Protein AF-A0A945DVG8-F1 (afdb_monomer_lite)

pLDDT: mean 89.44, std 6.59, range [65.38, 97.5]

Radius of gyration: 27.47 Å; chains: 1; bounding box: 48×56×76 Å

Foldseek 3Di:
DVVVVVVVVVVVVVVVVVVVVVVVVVVVVVVVVQVVVVVVVDDPPLVVVADDDDPLLLALCNQPLNVQCQCADPVRHRPDPVSNVCSVCVQDDPWDAPPPVCVVVVDDDDLVRGLVTQCPDPDHFDDDPDSVVSVVRVCVVCVVVVVSSVVSVPRNHHHHNWPSVCPVPIDDD

Structure (mmCIF, N/CA/C/O backbone):
data_AF-A0A945DVG8-F1
#
_entry.id   AF-A0A945DVG8-F1
#
loop_
_atom_site.group_PDB
_atom_site.id
_atom_site.type_symbol
_atom_site.label_atom_id
_atom_site.label_alt_id
_atom_site.label_comp_id
_atom_site.label_asym_id
_atom_site.label_entity_id
_atom_site.label_seq_id
_atom_site.pdbx_PDB_ins_code
_atom_site.Cartn_x
_atom_site.Cartn_y
_atom_site.Cartn_z
_atom_site.occupancy
_atom_site.B_iso_or_equiv
_atom_site.auth_seq_id
_atom_site.auth_comp_id
_atom_site.auth_asym_id
_atom_site.auth_atom_id
_atom_site.pdbx_PDB_model_num
ATOM 1 N N . MET A 1 1 ? 27.638 38.162 -40.008 1.00 66.75 1 MET A N 1
ATOM 2 C CA . MET A 1 1 ? 26.590 37.188 -40.393 1.00 66.75 1 MET A CA 1
ATOM 3 C C . MET A 1 1 ? 27.181 35.872 -40.911 1.00 66.75 1 MET A C 1
ATOM 5 O O . MET A 1 1 ? 27.249 34.951 -40.115 1.00 66.75 1 MET A O 1
ATOM 9 N N . LYS A 1 2 ? 27.700 35.750 -42.150 1.00 75.81 2 LYS A N 1
ATOM 10 C CA . LYS A 1 2 ? 28.160 34.453 -42.729 1.00 75.81 2 LYS A CA 1
ATOM 11 C C . LYS A 1 2 ? 29.156 33.644 -41.870 1.00 75.81 2 LYS A C 1
ATOM 13 O O . LYS A 1 2 ? 28.968 32.449 -41.699 1.00 75.81 2 LYS A O 1
ATOM 18 N N . ARG A 1 3 ? 30.179 34.284 -41.288 1.00 82.81 3 ARG A N 1
ATOM 19 C CA . ARG A 1 3 ? 31.170 33.607 -40.418 1.00 82.81 3 ARG A CA 1
ATOM 20 C C . ARG A 1 3 ? 30.578 33.101 -39.095 1.00 82.81 3 ARG A C 1
ATOM 22 O O . ARG A 1 3 ? 30.970 32.038 -38.637 1.00 82.81 3 ARG A O 1
ATOM 29 N N . LEU A 1 4 ? 29.612 33.831 -38.525 1.00 85.06 4 LEU A N 1
ATOM 30 C CA . LEU A 1 4 ? 28.881 33.390 -37.331 1.00 85.06 4 LEU A CA 1
ATOM 31 C C . LEU A 1 4 ? 27.993 32.180 -37.638 1.00 85.06 4 LEU A C 1
ATOM 33 O O . LEU A 1 4 ? 27.967 31.248 -36.848 1.00 85.06 4 LEU A O 1
ATOM 37 N N . PHE A 1 5 ? 27.323 32.164 -38.796 1.00 86.62 5 PHE A N 1
ATOM 38 C CA . PHE A 1 5 ? 26.532 31.007 -39.223 1.00 86.62 5 PHE A CA 1
ATOM 39 C C . PHE A 1 5 ? 27.403 29.764 -39.399 1.00 86.62 5 PHE A C 1
ATOM 41 O O . PHE A 1 5 ? 27.066 28.716 -38.866 1.00 86.62 5 PHE A O 1
ATOM 48 N N . ILE A 1 6 ? 28.548 29.883 -40.075 1.00 89.12 6 ILE A N 1
ATOM 49 C CA . ILE A 1 6 ? 29.479 28.757 -40.247 1.00 89.12 6 ILE A CA 1
ATOM 50 C C . ILE A 1 6 ? 29.960 28.242 -38.885 1.00 89.12 6 ILE A C 1
ATOM 52 O O . ILE A 1 6 ? 29.887 27.046 -38.639 1.00 89.12 6 ILE A O 1
ATOM 56 N N . ALA A 1 7 ? 30.387 29.126 -37.976 1.00 90.94 7 ALA A N 1
ATOM 57 C CA . ALA A 1 7 ? 30.810 28.719 -36.635 1.00 90.94 7 ALA A CA 1
ATOM 58 C C . ALA A 1 7 ? 29.680 28.028 -35.852 1.00 90.94 7 ALA A C 1
ATOM 60 O O . ALA A 1 7 ? 29.908 26.987 -35.244 1.00 90.94 7 ALA A O 1
ATOM 61 N N . PHE A 1 8 ? 28.458 28.562 -35.915 1.00 94.25 8 PHE A N 1
ATOM 62 C CA . PHE A 1 8 ? 27.287 27.974 -35.268 1.00 94.25 8 PHE A CA 1
ATOM 63 C C . PHE A 1 8 ? 26.969 26.574 -35.810 1.00 94.25 8 PHE A C 1
ATOM 65 O O . PHE A 1 8 ? 26.843 25.634 -35.029 1.00 94.25 8 PHE A O 1
ATOM 72 N N . PHE A 1 9 ? 26.905 26.404 -37.135 1.00 94.88 9 PHE A N 1
ATOM 73 C CA . PHE A 1 9 ? 26.649 25.100 -37.753 1.00 94.88 9 PHE A CA 1
ATOM 74 C C . PHE A 1 9 ? 27.777 24.098 -37.485 1.00 94.88 9 PHE A C 1
ATOM 76 O O . PHE A 1 9 ? 27.492 22.923 -37.269 1.00 94.88 9 PHE A O 1
ATOM 83 N N . SER A 1 10 ? 29.034 24.545 -37.423 1.00 94.06 10 SER A N 1
ATOM 84 C CA . SER A 1 10 ? 30.161 23.688 -37.039 1.00 94.06 10 SER A CA 1
ATOM 85 C C . SER A 1 10 ? 30.051 23.211 -35.592 1.00 94.06 10 SER A C 1
ATOM 87 O O . SER A 1 10 ? 30.207 22.022 -35.331 1.00 94.06 10 SER A O 1
ATOM 89 N N . VAL A 1 11 ? 29.746 24.107 -34.647 1.00 96.00 11 VAL A N 1
ATOM 90 C CA . VAL A 1 11 ? 29.557 23.746 -33.231 1.00 96.00 11 VAL A CA 1
ATOM 91 C C . VAL A 1 11 ? 28.370 22.798 -33.074 1.00 96.00 11 VAL A C 1
ATOM 93 O O . VAL A 1 11 ? 28.488 21.774 -32.407 1.00 96.00 11 VAL A O 1
ATOM 96 N N . PHE A 1 12 ? 27.250 23.088 -33.736 1.00 96.44 12 PHE A N 1
ATOM 97 C CA . PHE A 1 12 ? 26.078 22.217 -33.732 1.00 96.44 12 PHE A CA 1
ATOM 98 C C . PHE A 1 12 ? 26.396 20.833 -34.322 1.00 96.44 12 PHE A C 1
ATOM 100 O O . PHE A 1 12 ? 26.041 19.808 -33.742 1.00 96.44 12 PHE A O 1
ATOM 107 N N . GLY A 1 13 ? 27.145 20.787 -35.426 1.00 96.50 13 GLY A N 1
ATOM 108 C CA . GLY A 1 13 ? 27.659 19.549 -36.010 1.00 96.50 13 GLY A CA 1
ATOM 109 C C . GLY A 1 13 ? 28.509 18.744 -35.023 1.00 96.50 13 GLY A C 1
ATOM 110 O O . GLY A 1 13 ? 28.278 17.554 -34.841 1.00 96.50 13 GLY A O 1
ATOM 111 N N . LEU A 1 14 ? 29.434 19.389 -34.309 1.00 96.31 14 LEU A N 1
ATOM 112 C CA . LEU A 1 14 ? 30.262 18.716 -33.303 1.00 96.31 14 LEU A CA 1
ATOM 113 C C . LEU A 1 14 ? 29.433 18.167 -32.134 1.00 96.31 14 LEU A C 1
ATOM 115 O O . LEU A 1 14 ? 29.666 17.038 -31.708 1.00 96.31 14 LEU A O 1
ATOM 119 N N . ILE A 1 15 ? 28.443 18.923 -31.649 1.00 96.75 15 ILE A N 1
ATOM 120 C CA . ILE A 1 15 ? 27.538 18.475 -30.579 1.00 96.75 15 ILE A CA 1
ATOM 121 C C . ILE A 1 15 ? 26.734 17.250 -31.026 1.00 96.75 15 ILE A C 1
ATOM 123 O O . ILE A 1 15 ? 26.653 16.271 -30.287 1.00 96.75 15 ILE A O 1
ATOM 127 N N . THR A 1 16 ? 26.166 17.272 -32.235 1.00 96.06 16 THR A N 1
ATOM 128 C CA . THR A 1 16 ? 25.387 16.133 -32.749 1.00 96.06 16 THR A CA 1
ATOM 129 C C . THR A 1 16 ? 26.248 14.881 -32.919 1.00 96.06 16 THR A C 1
ATOM 131 O O . THR A 1 16 ? 25.821 13.803 -32.512 1.00 96.06 16 THR A O 1
ATOM 134 N N . ILE A 1 17 ? 27.479 15.010 -33.428 1.00 96.56 17 ILE A N 1
ATOM 135 C CA . ILE A 1 17 ? 28.425 13.887 -33.544 1.00 96.56 17 ILE A CA 1
ATOM 136 C C . ILE A 1 17 ? 28.785 13.332 -32.161 1.00 96.56 17 ILE A C 1
ATOM 138 O O . ILE A 1 17 ? 28.745 12.118 -31.964 1.00 96.56 17 ILE A O 1
ATOM 142 N N . ALA A 1 18 ? 29.096 14.201 -31.194 1.00 95.56 18 ALA A N 1
ATOM 143 C CA . ALA A 1 18 ? 29.413 13.785 -29.831 1.00 95.56 18 ALA A CA 1
ATOM 144 C C . ALA A 1 18 ? 28.235 13.049 -29.170 1.00 95.56 18 ALA A C 1
ATOM 146 O O . ALA A 1 18 ? 28.430 11.997 -28.567 1.00 95.56 18 ALA A O 1
ATOM 147 N N . TRP A 1 19 ? 27.008 13.550 -29.341 1.00 95.88 19 TRP A N 1
ATOM 148 C CA . TRP A 1 19 ? 25.801 12.912 -28.812 1.00 95.88 19 TRP A CA 1
ATOM 149 C C . TRP A 1 19 ? 25.557 11.528 -29.426 1.00 95.88 19 TRP A C 1
ATOM 151 O O . TRP A 1 19 ? 25.297 10.572 -28.700 1.00 95.88 19 TRP A O 1
ATOM 161 N N . GLN A 1 20 ? 25.708 11.391 -30.748 1.00 95.94 20 GLN A N 1
ATOM 162 C CA . GLN A 1 20 ? 25.583 10.098 -31.431 1.00 95.94 20 GLN A CA 1
ATOM 163 C C . GLN A 1 20 ? 26.648 9.100 -30.961 1.00 95.94 20 GLN A C 1
ATOM 165 O O . GLN A 1 20 ? 26.334 7.934 -30.717 1.00 95.94 20 GLN A O 1
ATOM 170 N N . PHE A 1 21 ? 27.894 9.553 -30.792 1.00 96.62 21 PHE A N 1
ATOM 171 C CA . PHE A 1 21 ? 28.982 8.712 -30.298 1.00 96.62 21 PHE A CA 1
ATOM 172 C C . PHE A 1 21 ? 28.738 8.238 -28.862 1.00 96.62 21 PHE A C 1
ATOM 174 O O . PHE A 1 21 ? 28.895 7.050 -28.584 1.00 96.62 21 PHE A O 1
ATOM 181 N N . GLU A 1 22 ? 28.319 9.126 -27.958 1.00 95.62 22 GLU A N 1
ATOM 182 C CA . GLU A 1 22 ? 27.999 8.750 -26.577 1.00 95.62 22 GLU A CA 1
ATOM 183 C C . GLU A 1 22 ? 26.791 7.812 -26.506 1.00 95.62 22 GLU A C 1
ATOM 185 O O . GLU A 1 22 ? 26.837 6.820 -25.781 1.00 95.62 22 GLU A O 1
ATOM 190 N N . ASN A 1 23 ? 25.750 8.051 -27.311 1.00 95.62 23 ASN A N 1
ATOM 191 C CA . ASN A 1 23 ? 24.591 7.163 -27.389 1.00 95.62 23 ASN A CA 1
ATOM 192 C C . 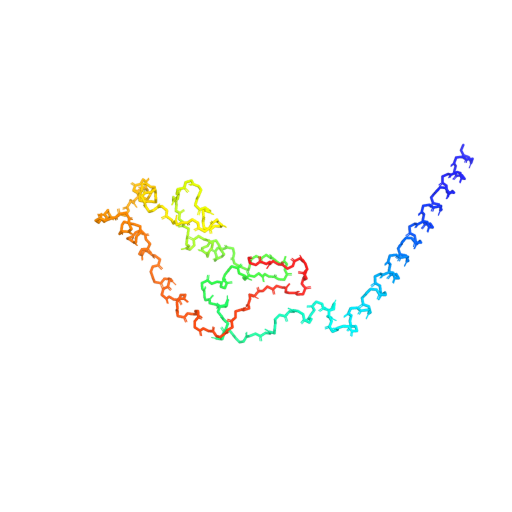ASN A 1 23 ? 24.984 5.762 -27.889 1.00 95.62 23 ASN A C 1
ATOM 194 O O . ASN A 1 23 ? 24.586 4.754 -27.305 1.00 95.62 23 ASN A O 1
ATOM 198 N N . TRP A 1 24 ? 25.827 5.684 -28.925 1.00 96.06 24 TRP A N 1
ATOM 199 C CA . TRP A 1 24 ? 26.364 4.415 -29.416 1.00 96.06 24 TRP A CA 1
ATOM 200 C C . TRP A 1 24 ? 27.231 3.718 -28.363 1.00 96.06 24 TRP A C 1
ATOM 202 O O . TRP A 1 24 ? 27.015 2.545 -28.074 1.00 96.06 24 TRP A O 1
ATOM 212 N N . ARG A 1 25 ? 28.173 4.437 -27.741 1.00 96.50 25 ARG A N 1
ATOM 213 C CA . ARG A 1 25 ? 29.071 3.890 -26.715 1.00 96.50 25 ARG A CA 1
ATOM 214 C C . ARG A 1 25 ? 28.298 3.383 -25.499 1.00 96.50 25 ARG A C 1
ATOM 216 O O . ARG A 1 25 ? 28.630 2.325 -24.968 1.00 96.50 25 ARG A O 1
ATOM 223 N N . GLY A 1 26 ? 27.286 4.132 -25.067 1.00 96.38 26 GLY A N 1
ATOM 224 C CA . GLY A 1 26 ? 26.382 3.757 -23.985 1.00 96.38 26 GLY A CA 1
ATOM 225 C C . GLY A 1 26 ? 25.597 2.496 -24.324 1.00 96.38 26 GLY A C 1
ATOM 226 O O . GLY A 1 26 ? 25.628 1.543 -23.548 1.00 96.38 26 GLY A O 1
ATOM 227 N N . ARG A 1 27 ? 24.981 2.447 -25.513 1.00 95.94 27 ARG A N 1
ATOM 228 C CA . ARG A 1 27 ? 24.238 1.272 -25.983 1.00 95.94 27 ARG A CA 1
ATOM 229 C C . ARG A 1 27 ? 25.119 0.028 -26.060 1.00 95.94 27 ARG A C 1
ATOM 231 O O . ARG A 1 27 ? 24.734 -0.996 -25.515 1.00 95.94 27 ARG A O 1
ATOM 238 N N . THR A 1 28 ? 26.312 0.123 -26.645 1.00 96.25 28 THR A N 1
ATOM 239 C CA . THR A 1 28 ? 27.237 -1.017 -26.738 1.00 96.25 28 THR A CA 1
ATOM 240 C C . THR A 1 28 ? 27.619 -1.538 -25.353 1.00 96.25 28 THR A C 1
ATOM 242 O O . THR A 1 28 ? 27.561 -2.739 -25.111 1.00 96.25 28 THR A O 1
ATOM 245 N N . LYS A 1 29 ? 27.961 -0.648 -24.408 1.00 97.50 29 LYS A N 1
ATOM 246 C CA . LYS A 1 29 ? 28.274 -1.054 -23.027 1.00 97.50 29 LYS A CA 1
ATOM 247 C C . LYS A 1 29 ? 27.084 -1.712 -22.332 1.00 97.50 29 LYS A C 1
ATOM 249 O O . LYS A 1 29 ? 27.273 -2.709 -21.643 1.00 97.50 29 LYS A O 1
ATOM 254 N N . TRP A 1 30 ? 25.886 -1.156 -22.509 1.00 95.81 30 TRP A N 1
ATOM 255 C CA . TRP A 1 30 ? 24.652 -1.727 -21.978 1.00 95.81 30 TRP A CA 1
ATOM 256 C C . TRP A 1 30 ? 24.383 -3.122 -22.547 1.00 95.81 30 TRP A C 1
ATOM 258 O O . TRP A 1 30 ? 24.130 -4.039 -21.779 1.00 95.81 30 TRP A O 1
ATOM 268 N N . GLU A 1 31 ? 24.486 -3.305 -23.863 1.00 96.31 31 GLU A N 1
ATOM 269 C CA . GLU A 1 31 ? 24.242 -4.590 -24.529 1.00 96.31 31 GLU A CA 1
ATOM 270 C C . GLU A 1 31 ? 25.260 -5.658 -24.116 1.00 96.31 31 GLU A C 1
ATOM 272 O O . GLU A 1 31 ? 24.865 -6.782 -23.815 1.00 96.31 31 GLU A O 1
ATOM 277 N N . THR A 1 32 ? 26.552 -5.313 -24.028 1.00 96.88 32 THR A N 1
ATOM 278 C CA . THR A 1 32 ? 27.585 -6.228 -23.516 1.00 96.88 32 THR A CA 1
ATOM 279 C C . THR A 1 32 ? 27.295 -6.642 -22.077 1.00 96.88 32 THR A C 1
ATOM 281 O O . THR A 1 32 ? 27.260 -7.832 -21.781 1.00 96.88 32 THR A O 1
ATOM 284 N N . TRP A 1 33 ? 27.026 -5.676 -21.194 1.00 96.81 33 TRP A N 1
ATOM 285 C CA . TRP A 1 33 ? 26.688 -5.956 -19.800 1.00 96.81 33 TRP A CA 1
ATOM 286 C C . TRP A 1 33 ? 25.425 -6.817 -19.688 1.00 96.81 33 TRP A C 1
ATOM 288 O O . TRP A 1 33 ? 25.419 -7.818 -18.978 1.00 96.81 33 TRP A O 1
ATOM 298 N N . LYS A 1 34 ? 24.371 -6.472 -20.432 1.00 95.31 34 LYS A N 1
ATOM 299 C CA . LYS A 1 34 ? 23.108 -7.211 -20.443 1.00 95.31 34 LYS A CA 1
ATOM 300 C C . LYS A 1 34 ? 23.339 -8.666 -20.850 1.00 95.31 34 LYS A C 1
ATOM 302 O O . LYS A 1 34 ? 22.913 -9.558 -20.126 1.00 95.31 34 LYS A O 1
ATOM 307 N N . ALA A 1 35 ? 24.081 -8.908 -21.932 1.00 95.50 35 ALA A N 1
ATOM 308 C CA . ALA A 1 35 ? 24.405 -10.257 -22.392 1.00 95.50 35 ALA A CA 1
ATOM 309 C C . ALA A 1 35 ? 25.219 -11.058 -21.357 1.00 95.50 35 ALA A C 1
ATOM 311 O O . ALA A 1 35 ? 24.945 -12.236 -21.133 1.00 95.50 35 ALA A O 1
ATOM 312 N N . GLU A 1 36 ? 26.192 -10.427 -20.690 1.00 97.50 36 GLU A N 1
ATOM 313 C CA . GLU A 1 36 ? 26.976 -11.064 -19.622 1.00 97.50 36 GLU A CA 1
ATOM 314 C C . GLU A 1 36 ? 26.113 -11.507 -18.433 1.00 97.50 36 GLU A C 1
ATOM 316 O O . GLU A 1 36 ? 26.396 -12.535 -17.817 1.00 97.50 36 GLU A O 1
ATOM 321 N N . TRP A 1 37 ? 25.083 -10.738 -18.080 1.00 95.94 37 TRP A N 1
ATOM 322 C CA . TRP A 1 37 ? 24.183 -11.068 -16.975 1.00 95.94 37 TRP A CA 1
ATOM 323 C C . TRP A 1 37 ? 23.064 -12.028 -17.380 1.00 95.94 37 TRP A C 1
ATOM 325 O O . TRP A 1 37 ? 22.736 -12.923 -16.603 1.00 95.94 37 TRP A O 1
ATOM 335 N N . GLU A 1 38 ? 22.553 -11.939 -18.608 1.00 95.19 38 GLU A N 1
ATOM 336 C CA . GLU A 1 38 ? 21.626 -12.939 -19.155 1.00 95.19 38 GLU A CA 1
ATOM 337 C C . GLU A 1 38 ? 22.286 -14.322 -19.229 1.00 95.19 38 GLU A C 1
ATOM 339 O O . GLU A 1 38 ? 21.667 -15.326 -18.878 1.00 95.19 38 GLU A O 1
ATOM 344 N N . ALA A 1 39 ? 23.583 -14.386 -19.555 1.00 95.81 39 ALA A N 1
ATOM 345 C CA . ALA A 1 39 ? 24.363 -15.624 -19.492 1.00 95.81 39 ALA A CA 1
ATOM 346 C C . ALA A 1 39 ? 24.498 -16.199 -18.066 1.00 95.81 39 ALA A C 1
ATOM 348 O O . ALA A 1 39 ? 24.731 -17.397 -17.907 1.00 95.81 39 ALA A O 1
ATOM 349 N N . LYS A 1 40 ? 24.337 -15.368 -17.026 1.00 96.56 40 LYS A N 1
ATOM 350 C CA . LYS A 1 40 ? 24.304 -15.791 -15.613 1.00 96.56 40 LYS A CA 1
ATOM 351 C C . LYS A 1 40 ? 22.899 -16.176 -15.136 1.00 96.56 40 LYS A C 1
ATOM 353 O O . LYS A 1 40 ? 22.759 -16.607 -13.996 1.00 96.56 40 LYS A O 1
ATOM 358 N N . GLY A 1 41 ? 21.884 -16.055 -15.992 1.00 92.06 41 GLY A N 1
ATOM 359 C CA . GLY A 1 41 ? 20.497 -16.406 -15.690 1.00 92.06 41 GLY A CA 1
ATOM 360 C C . GLY A 1 41 ? 19.612 -15.233 -15.271 1.00 92.06 41 GLY A C 1
ATOM 361 O O . GLY A 1 41 ? 18.433 -15.459 -15.000 1.00 92.06 41 GLY A O 1
ATOM 362 N N . GLU A 1 42 ? 20.132 -14.001 -15.246 1.00 91.94 42 GLU A N 1
ATOM 363 C CA . GLU A 1 42 ? 19.287 -12.820 -15.047 1.00 91.94 42 GLU A CA 1
ATOM 364 C C . GLU A 1 42 ? 18.371 -12.602 -16.251 1.00 91.94 42 GLU A C 1
ATOM 366 O O . GLU A 1 42 ? 18.732 -12.883 -17.395 1.00 91.94 42 GLU A O 1
ATOM 371 N N . LYS A 1 43 ? 17.182 -12.056 -16.006 1.00 88.06 43 LYS A N 1
ATOM 372 C CA . LYS A 1 43 ? 16.248 -11.668 -17.064 1.00 88.06 43 LYS A CA 1
ATOM 373 C C . LYS A 1 43 ? 15.969 -10.178 -16.961 1.00 88.06 43 LYS A C 1
ATOM 375 O O . LYS A 1 43 ? 15.484 -9.700 -15.944 1.00 88.06 43 LYS A O 1
ATOM 380 N N . PHE A 1 44 ? 16.236 -9.451 -18.042 1.00 86.38 44 PHE A N 1
ATOM 381 C CA . PHE A 1 44 ? 15.947 -8.012 -18.143 1.00 86.38 44 PHE A CA 1
ATOM 382 C C . PHE A 1 44 ? 14.665 -7.719 -18.925 1.00 86.38 44 PHE A C 1
ATOM 384 O O . PHE A 1 44 ? 14.455 -6.598 -19.386 1.00 86.38 44 PHE A O 1
ATOM 391 N N . ASP A 1 45 ? 13.831 -8.738 -19.111 1.00 85.19 45 ASP A N 1
ATOM 392 C CA . ASP A 1 45 ? 12.463 -8.573 -19.571 1.00 85.19 45 ASP A CA 1
ATOM 393 C C . ASP A 1 45 ? 11.573 -8.348 -18.352 1.00 85.19 45 ASP A C 1
ATOM 395 O O . ASP A 1 45 ? 11.437 -9.233 -17.506 1.00 85.19 45 ASP A O 1
ATOM 399 N N . LEU A 1 46 ? 10.971 -7.166 -18.246 1.00 79.62 46 LEU A N 1
ATOM 400 C CA . LEU A 1 46 ? 10.129 -6.849 -17.102 1.00 79.62 46 LEU A CA 1
ATOM 401 C C . LEU A 1 46 ? 8.919 -7.786 -17.011 1.00 79.62 46 LEU A C 1
ATOM 403 O O . LEU A 1 46 ? 8.515 -8.145 -15.910 1.00 79.62 46 LEU A O 1
ATOM 407 N N . ALA A 1 47 ? 8.392 -8.261 -18.144 1.00 81.06 47 ALA A N 1
ATOM 408 C CA . ALA A 1 47 ? 7.293 -9.222 -18.143 1.00 81.06 47 ALA A CA 1
ATOM 409 C C . ALA A 1 47 ? 7.665 -10.523 -17.409 1.00 81.06 47 ALA A C 1
ATOM 411 O O . ALA A 1 47 ? 6.797 -11.184 -16.848 1.00 81.06 47 ALA A O 1
ATOM 412 N N . SER A 1 48 ? 8.958 -10.861 -17.338 1.00 82.56 48 SER A N 1
ATOM 413 C CA . SER A 1 48 ? 9.440 -12.038 -16.612 1.00 82.56 48 SER A CA 1
ATOM 414 C C . SER A 1 48 ? 9.455 -11.887 -15.087 1.00 82.56 48 SER A C 1
ATOM 416 O O . SER A 1 48 ? 9.549 -12.901 -14.396 1.00 82.56 48 SER A O 1
ATOM 418 N N . VAL A 1 49 ? 9.360 -10.658 -14.562 1.00 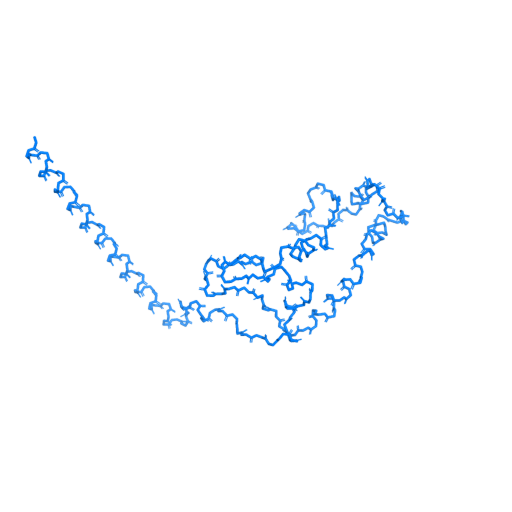83.19 49 VAL A N 1
ATOM 419 C CA . VAL A 1 49 ? 9.269 -10.381 -13.115 1.00 83.19 49 VAL A CA 1
ATOM 420 C C . VAL A 1 49 ? 7.845 -10.054 -12.661 1.00 83.19 49 VAL A C 1
ATOM 422 O O . VAL A 1 49 ? 7.599 -9.946 -11.460 1.00 83.19 49 VAL A O 1
ATOM 425 N N . VAL A 1 50 ? 6.902 -9.905 -13.598 1.00 86.06 50 VAL A N 1
ATOM 426 C CA . VAL A 1 50 ? 5.487 -9.695 -13.278 1.00 86.06 50 VAL A CA 1
ATOM 427 C C . VAL A 1 50 ? 4.906 -10.991 -12.700 1.00 86.06 50 VAL A C 1
ATOM 429 O O . VAL A 1 50 ? 5.021 -12.043 -13.334 1.00 86.06 50 VAL A O 1
ATOM 432 N N . PRO A 1 51 ? 4.268 -10.950 -11.515 1.00 86.25 51 PRO A N 1
ATOM 433 C CA . PRO A 1 51 ? 3.601 -12.121 -10.962 1.00 86.25 51 PRO A CA 1
ATOM 434 C C . PRO A 1 51 ? 2.502 -12.629 -11.910 1.00 86.25 51 PRO A C 1
ATOM 436 O O . PRO A 1 51 ? 1.747 -11.804 -12.445 1.00 86.25 51 PRO A O 1
ATOM 439 N N . PRO A 1 52 ? 2.369 -13.958 -12.095 1.00 88.19 52 PRO A N 1
ATOM 440 C CA . PRO A 1 52 ? 1.314 -14.527 -12.929 1.00 88.19 52 PRO A CA 1
ATOM 441 C C . PRO A 1 52 ? -0.064 -14.127 -12.400 1.00 88.19 52 PRO A C 1
ATOM 443 O O . PRO A 1 52 ? -0.224 -13.873 -11.207 1.00 88.19 52 PRO A O 1
ATOM 446 N N . GLU A 1 53 ? -1.057 -14.075 -13.284 1.00 88.44 53 GLU A N 1
ATOM 447 C CA . GLU A 1 53 ? -2.440 -13.831 -12.874 1.00 88.44 53 GLU A CA 1
ATOM 448 C C . GLU A 1 53 ? -2.916 -14.909 -11.896 1.00 88.44 53 GLU A C 1
ATOM 450 O O . GLU A 1 53 ? -2.572 -16.087 -12.015 1.00 88.44 53 GLU A O 1
ATOM 455 N N . VAL A 1 54 ? -3.691 -14.478 -10.905 1.00 90.12 54 VAL A N 1
ATOM 456 C CA . VAL A 1 54 ? -4.192 -15.317 -9.818 1.00 90.12 54 VAL A CA 1
ATOM 457 C C . VAL A 1 54 ? -5.717 -15.245 -9.846 1.00 90.12 54 VAL A C 1
ATOM 459 O O . VAL A 1 54 ? -6.241 -14.133 -9.941 1.00 90.12 54 VAL A O 1
ATOM 462 N N . PRO A 1 55 ? -6.431 -16.377 -9.730 1.00 90.81 55 PRO A N 1
ATOM 463 C CA . PRO A 1 55 ? -7.880 -16.375 -9.558 1.00 90.81 55 PRO A CA 1
ATOM 464 C C . PRO A 1 55 ? -8.330 -15.486 -8.389 1.00 90.81 55 PRO A C 1
ATOM 466 O O . PRO A 1 55 ? -7.696 -15.451 -7.332 1.00 90.81 55 PRO A O 1
ATOM 469 N N . ASP A 1 56 ? -9.439 -14.766 -8.559 1.00 87.19 56 ASP A N 1
ATOM 470 C CA . ASP A 1 56 ? -9.925 -13.794 -7.569 1.00 87.19 56 ASP A CA 1
ATOM 471 C C . ASP A 1 56 ? -10.211 -14.407 -6.190 1.00 87.19 56 ASP A C 1
ATOM 473 O O . ASP A 1 56 ? -1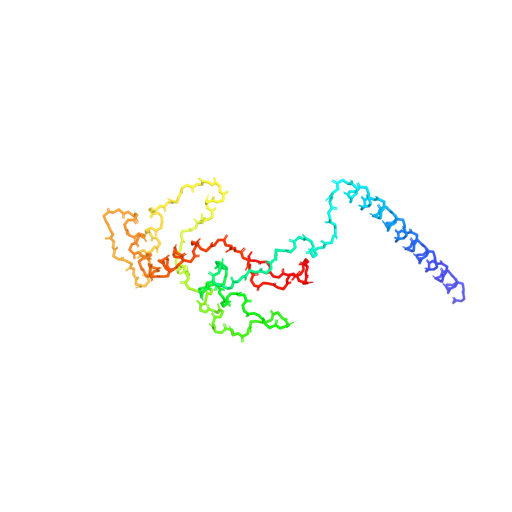0.004 -13.757 -5.162 1.00 87.19 56 ASP A O 1
ATOM 477 N N . ASP A 1 57 ? -10.674 -15.654 -6.147 1.00 88.44 57 ASP A N 1
ATOM 478 C CA . ASP A 1 57 ? -10.965 -16.411 -4.928 1.00 88.44 57 ASP A CA 1
ATOM 479 C C . ASP A 1 57 ? -9.702 -16.880 -4.191 1.00 88.44 57 ASP A C 1
ATOM 481 O O . ASP A 1 57 ? -9.725 -17.040 -2.969 1.00 88.44 57 ASP A O 1
ATOM 485 N N . GLU A 1 58 ? -8.581 -17.002 -4.899 1.00 91.81 58 GLU A N 1
ATOM 486 C CA . GLU A 1 58 ? -7.266 -17.348 -4.354 1.00 91.81 58 GLU A CA 1
ATOM 487 C C . GLU A 1 58 ? -6.379 -16.125 -4.066 1.00 91.81 58 GLU A C 1
ATOM 489 O O . GLU A 1 58 ? -5.328 -16.252 -3.430 1.00 91.81 58 GLU A O 1
ATOM 494 N N . ASN A 1 59 ? -6.794 -14.934 -4.504 1.00 91.94 59 ASN A N 1
ATOM 495 C CA . ASN A 1 59 ? -6.033 -13.701 -4.353 1.00 91.94 59 ASN A CA 1
ATOM 496 C C . ASN A 1 59 ? -6.512 -12.876 -3.149 1.00 91.94 59 ASN A C 1
ATOM 498 O O . ASN A 1 59 ? -7.616 -12.327 -3.135 1.00 91.94 59 ASN A O 1
ATOM 502 N N . PHE A 1 60 ? -5.656 -12.737 -2.141 1.00 91.50 60 PHE A N 1
ATOM 503 C CA . PHE A 1 60 ? -5.875 -11.879 -0.977 1.00 91.50 60 PHE A CA 1
ATOM 504 C C . PHE A 1 60 ? -6.024 -10.399 -1.342 1.00 91.50 60 PHE A C 1
ATOM 506 O O . PHE A 1 60 ? -6.884 -9.713 -0.785 1.00 91.50 60 PHE A O 1
ATOM 513 N N . ALA A 1 61 ? -5.231 -9.906 -2.296 1.00 89.00 61 ALA A N 1
ATOM 514 C CA . ALA A 1 61 ? -5.260 -8.497 -2.682 1.00 89.00 61 ALA A CA 1
ATOM 515 C C . ALA A 1 61 ? -6.580 -8.107 -3.376 1.00 89.00 61 ALA A C 1
ATOM 517 O O . ALA A 1 61 ? -6.954 -6.939 -3.354 1.00 89.00 61 ALA A O 1
ATOM 518 N N . ASN A 1 62 ? -7.328 -9.093 -3.890 1.00 86.69 62 ASN A N 1
ATOM 519 C CA . ASN A 1 62 ? -8.684 -8.922 -4.422 1.00 86.69 62 ASN A CA 1
ATOM 520 C C . ASN A 1 62 ? -9.778 -9.079 -3.350 1.00 86.69 62 ASN A C 1
ATOM 522 O O . ASN A 1 62 ? -10.963 -9.203 -3.673 1.00 86.69 62 ASN A O 1
ATOM 526 N N . SER A 1 63 ? -9.424 -9.045 -2.059 1.00 86.19 63 SER A N 1
ATOM 527 C CA . SER A 1 63 ? -10.412 -8.888 -0.989 1.00 86.19 63 SER A CA 1
ATOM 528 C C . SER A 1 63 ? -11.278 -7.654 -1.247 1.00 86.19 63 SER A C 1
ATOM 530 O O . SER A 1 63 ? -10.799 -6.606 -1.677 1.00 86.19 63 SER A O 1
ATOM 532 N N . VAL A 1 64 ? -12.563 -7.755 -0.902 1.00 83.25 64 VAL A N 1
ATOM 533 C CA . VAL A 1 64 ? -13.540 -6.660 -1.032 1.00 83.25 64 VAL A CA 1
ATOM 534 C C . VAL A 1 64 ? -13.071 -5.376 -0.334 1.00 83.25 64 VAL A C 1
ATOM 536 O O . VAL A 1 64 ? -13.459 -4.290 -0.746 1.00 83.25 64 VAL A O 1
ATOM 539 N N . LEU A 1 65 ? -12.243 -5.486 0.709 1.00 87.06 65 LEU A N 1
ATOM 540 C CA . LEU A 1 65 ? -11.716 -4.326 1.432 1.00 87.06 65 LEU A CA 1
ATOM 541 C C . LEU A 1 65 ? -10.581 -3.611 0.683 1.00 87.06 65 LEU A C 1
ATOM 543 O O . LEU A 1 65 ? -10.420 -2.408 0.857 1.00 87.06 65 LEU A O 1
ATOM 547 N N . PHE A 1 66 ? -9.820 -4.325 -0.150 1.00 84.88 66 PHE A N 1
ATOM 548 C CA . PHE A 1 66 ? -8.707 -3.758 -0.916 1.00 84.88 66 PHE A CA 1
ATOM 549 C C . PHE A 1 66 ? -9.085 -3.394 -2.346 1.00 84.88 66 PHE A C 1
ATOM 551 O O . PHE A 1 66 ? -8.516 -2.450 -2.879 1.00 84.88 66 PHE A O 1
ATOM 558 N N . LYS A 1 67 ? -10.060 -4.085 -2.951 1.00 86.69 67 LYS A N 1
ATOM 559 C CA . LYS A 1 67 ? -10.463 -3.879 -4.350 1.00 86.69 67 LYS A CA 1
ATOM 560 C C . LYS A 1 67 ? -10.652 -2.395 -4.723 1.00 86.69 67 LYS A C 1
ATOM 562 O O . LYS A 1 67 ? -10.061 -1.986 -5.716 1.00 86.69 67 LYS A O 1
ATOM 567 N N . PRO A 1 68 ? -11.354 -1.551 -3.935 1.00 90.00 68 PRO A N 1
ATOM 568 C CA . PRO A 1 68 ? -11.536 -0.145 -4.307 1.00 90.00 68 PRO A CA 1
ATOM 569 C C . PRO A 1 68 ? -10.247 0.692 -4.291 1.00 90.00 68 PRO A C 1
ATOM 571 O O . PRO A 1 68 ? -10.217 1.754 -4.899 1.00 90.00 68 PRO A O 1
ATOM 574 N N . LEU A 1 69 ? -9.186 0.249 -3.602 1.00 88.00 69 LEU A N 1
ATOM 575 C CA . LEU A 1 69 ? -7.897 0.953 -3.573 1.00 88.00 69 LEU A CA 1
ATOM 576 C C . LEU A 1 69 ? -7.131 0.837 -4.897 1.00 88.00 69 LEU A C 1
ATOM 578 O O . LEU A 1 69 ? -6.276 1.678 -5.169 1.00 88.00 69 LEU A O 1
ATOM 582 N N . PHE A 1 70 ? -7.433 -0.193 -5.692 1.00 86.00 70 PHE A N 1
ATOM 583 C CA . PHE A 1 70 ? -6.729 -0.523 -6.933 1.00 86.00 70 PHE A CA 1
ATOM 584 C C . PHE A 1 70 ? -7.642 -0.505 -8.169 1.00 86.00 70 PHE A C 1
ATOM 586 O O . PHE A 1 70 ? -7.168 -0.717 -9.278 1.00 86.00 70 PHE A O 1
ATOM 593 N N . ASP A 1 71 ? -8.934 -0.208 -8.002 1.00 87.69 71 ASP A N 1
ATOM 594 C CA . ASP A 1 71 ? -9.894 -0.117 -9.104 1.00 87.69 71 ASP A CA 1
ATOM 595 C C . ASP A 1 71 ? -9.694 1.182 -9.899 1.00 87.69 71 ASP A C 1
ATOM 597 O O . ASP A 1 71 ? -10.235 2.242 -9.560 1.00 87.69 71 ASP A O 1
ATOM 601 N N . VAL A 1 72 ? -8.870 1.098 -10.944 1.00 85.00 72 VAL A N 1
ATOM 602 C CA . VAL A 1 72 ? -8.538 2.207 -11.840 1.00 85.00 72 VAL A CA 1
ATOM 603 C C . VAL A 1 72 ? -8.887 1.888 -13.293 1.00 85.00 72 VAL A C 1
ATOM 605 O O . VAL A 1 72 ? -8.761 0.758 -13.760 1.00 85.00 72 VAL A O 1
ATOM 608 N N . ASP A 1 73 ? -9.287 2.915 -14.036 1.00 84.31 73 ASP A N 1
ATOM 609 C CA . ASP A 1 73 ? -9.542 2.841 -15.466 1.00 84.31 73 ASP A CA 1
ATOM 610 C C . ASP A 1 73 ? -8.239 2.768 -16.288 1.00 84.31 73 ASP A C 1
ATOM 612 O O . ASP A 1 73 ? -7.117 2.883 -15.784 1.00 84.31 73 ASP A O 1
ATOM 616 N N . SER A 1 74 ? -8.379 2.643 -17.609 1.00 80.50 74 SER A N 1
ATOM 617 C CA . SER A 1 74 ? -7.242 2.603 -18.539 1.00 80.50 74 SER A CA 1
ATOM 618 C C . SER A 1 74 ? -6.367 3.866 -18.528 1.00 80.50 74 SER A C 1
ATOM 620 O O . SER A 1 74 ? -5.275 3.855 -19.087 1.00 80.50 74 SER A O 1
ATOM 622 N N . SER A 1 75 ? -6.837 4.970 -17.942 1.00 82.19 75 SER A N 1
ATOM 623 C CA . SER A 1 75 ? -6.085 6.219 -17.779 1.00 82.19 75 SER A CA 1
ATOM 624 C C . SER A 1 75 ? -5.402 6.343 -16.411 1.00 82.19 75 SER A C 1
ATOM 626 O O . SER A 1 75 ? -4.750 7.354 -16.149 1.00 82.19 75 SER A O 1
ATOM 628 N N . GLY A 1 76 ? -5.532 5.326 -15.552 1.00 80.12 76 GLY A N 1
ATOM 629 C CA . GLY A 1 76 ? -4.997 5.312 -14.191 1.00 80.12 76 GLY A CA 1
ATOM 630 C C . GLY A 1 76 ? -5.817 6.142 -13.203 1.00 80.12 76 GLY A C 1
ATOM 631 O O . GLY A 1 76 ? -5.319 6.478 -12.129 1.00 80.12 76 GLY A O 1
ATOM 632 N N . LYS A 1 77 ? -7.054 6.514 -13.553 1.00 86.25 77 LYS A N 1
ATOM 633 C CA . LYS A 1 77 ? -7.966 7.215 -12.644 1.00 86.25 77 LYS A CA 1
ATOM 634 C C . LYS A 1 77 ? -8.854 6.214 -11.917 1.00 86.25 77 LYS A C 1
ATOM 636 O O . LYS A 1 77 ? -9.217 5.218 -12.524 1.00 86.25 77 LYS A O 1
ATOM 641 N N . PRO A 1 78 ? -9.258 6.478 -10.666 1.00 89.44 78 PRO A N 1
ATOM 642 C CA . PRO A 1 78 ? -10.180 5.598 -9.959 1.00 89.44 78 PRO A CA 1
ATOM 643 C C . PRO A 1 78 ? -11.488 5.431 -10.738 1.00 89.44 78 PRO A C 1
ATOM 645 O O . PRO A 1 78 ? -12.087 6.432 -11.138 1.00 89.44 78 PRO A O 1
ATOM 648 N N . SER A 1 79 ? -11.938 4.190 -10.926 1.00 89.12 79 SER A N 1
ATOM 649 C CA . SER A 1 79 ? -13.223 3.889 -11.574 1.00 89.12 79 SER A CA 1
ATOM 650 C C . SER A 1 79 ? -14.400 4.441 -10.760 1.00 89.12 79 SER A C 1
ATOM 652 O O . SER A 1 79 ? -15.387 4.916 -11.321 1.00 89.12 79 SER A O 1
ATOM 654 N N . ASP A 1 80 ? -14.268 4.427 -9.429 1.00 93.06 80 ASP A N 1
ATOM 655 C CA . ASP A 1 80 ? -15.201 5.019 -8.470 1.00 93.06 80 ASP A CA 1
ATOM 656 C C . ASP A 1 80 ? -14.431 5.770 -7.370 1.00 93.06 80 ASP A C 1
ATOM 658 O O . ASP A 1 80 ? -13.838 5.182 -6.462 1.00 93.06 80 ASP A O 1
ATOM 662 N N . GLN A 1 81 ? -14.453 7.103 -7.446 1.00 93.88 81 GLN A N 1
ATOM 663 C CA . GLN A 1 81 ? -13.777 7.964 -6.476 1.00 93.88 81 GLN A CA 1
ATOM 664 C C . GLN A 1 81 ? -14.379 7.854 -5.067 1.00 93.88 81 GLN A C 1
ATOM 666 O O . GLN A 1 81 ? -13.639 7.891 -4.087 1.00 93.88 81 GLN A O 1
ATOM 671 N N . ALA A 1 82 ? -15.700 7.697 -4.947 1.00 94.75 82 ALA A N 1
ATOM 672 C CA . ALA A 1 82 ? -16.355 7.623 -3.645 1.00 94.75 82 ALA A CA 1
ATOM 673 C C . ALA A 1 82 ? -16.011 6.307 -2.935 1.00 94.75 82 ALA A C 1
ATOM 675 O O . ALA A 1 82 ? -15.725 6.305 -1.737 1.00 94.75 82 ALA A O 1
ATOM 676 N N . ALA A 1 83 ? -15.979 5.195 -3.675 1.00 92.81 83 ALA A N 1
ATOM 677 C CA . ALA A 1 83 ? -15.545 3.908 -3.139 1.00 92.81 83 ALA A CA 1
ATOM 678 C C . ALA A 1 83 ? -14.070 3.934 -2.703 1.00 92.81 83 ALA A C 1
ATOM 680 O O . ALA A 1 83 ? -13.739 3.404 -1.639 1.00 92.81 83 ALA A O 1
ATOM 681 N N . LEU A 1 84 ? -13.201 4.590 -3.481 1.00 92.44 84 LEU A N 1
ATOM 682 C CA . LEU A 1 84 ? -11.797 4.788 -3.119 1.00 92.44 84 LEU A CA 1
ATOM 683 C C . LEU A 1 84 ? -11.648 5.590 -1.820 1.00 92.44 84 LEU A C 1
ATOM 685 O O . LEU A 1 84 ? -10.871 5.198 -0.948 1.00 92.44 84 LEU A O 1
ATOM 689 N N . ASP A 1 85 ? -12.375 6.697 -1.680 1.00 93.56 85 ASP A N 1
ATOM 690 C CA . ASP A 1 85 ? -12.292 7.560 -0.498 1.00 93.56 85 ASP A CA 1
ATOM 691 C C . ASP A 1 85 ? -12.758 6.813 0.763 1.00 93.56 85 ASP A C 1
ATOM 693 O O . ASP A 1 85 ? -12.065 6.814 1.781 1.00 93.56 85 ASP A O 1
ATOM 697 N N . VAL A 1 86 ? -13.859 6.057 0.668 1.00 93.00 86 VAL A N 1
ATOM 698 C CA . VAL A 1 86 ? -14.328 5.179 1.754 1.00 93.00 86 VAL A CA 1
ATOM 699 C C . VAL A 1 86 ? -13.284 4.119 2.114 1.00 93.00 86 VAL A C 1
ATOM 701 O O . VAL A 1 86 ? -13.082 3.832 3.294 1.00 93.00 86 VAL A O 1
ATOM 704 N N . ALA A 1 87 ? -12.615 3.521 1.126 1.00 91.75 87 ALA A N 1
ATOM 705 C CA . ALA A 1 87 ? -11.592 2.510 1.376 1.00 91.75 87 ALA A CA 1
ATOM 706 C C . ALA A 1 87 ? -10.334 3.097 2.037 1.00 91.75 87 ALA A C 1
ATOM 708 O O . ALA A 1 87 ? -9.784 2.477 2.948 1.00 91.75 87 ALA A O 1
ATOM 709 N N . LYS A 1 88 ? -9.906 4.303 1.639 1.00 90.44 88 LYS A N 1
ATOM 710 C CA . LYS A 1 88 ? -8.780 5.020 2.265 1.00 90.44 88 LYS A CA 1
ATOM 711 C C . LYS A 1 88 ? -9.054 5.355 3.727 1.00 90.44 88 LYS A C 1
ATOM 713 O O . LYS A 1 88 ? -8.169 5.192 4.567 1.00 90.44 88 LYS A O 1
ATOM 718 N N . ASP A 1 89 ? -10.280 5.769 4.031 1.00 91.88 89 ASP A N 1
ATOM 719 C CA . ASP A 1 89 ? -10.665 6.176 5.382 1.00 91.88 89 ASP A CA 1
ATOM 720 C C . ASP A 1 89 ? -11.131 5.006 6.266 1.00 91.88 89 ASP A C 1
ATOM 722 O O . ASP A 1 89 ? -11.272 5.169 7.478 1.00 91.88 89 ASP A O 1
ATOM 726 N N . ARG A 1 90 ? -11.298 3.800 5.700 1.00 91.19 90 ARG A N 1
ATOM 727 C CA . ARG A 1 90 ? -11.821 2.593 6.374 1.00 91.19 90 ARG A CA 1
ATOM 728 C C . ARG A 1 90 ? -11.153 2.288 7.719 1.00 91.19 90 ARG A C 1
ATOM 730 O O . ARG A 1 90 ? -11.830 1.835 8.633 1.00 91.19 90 ARG A O 1
ATOM 737 N N . PHE A 1 91 ? -9.843 2.519 7.830 1.00 89.44 91 PHE A N 1
ATOM 738 C CA . PHE A 1 91 ? -9.041 2.272 9.040 1.00 89.44 91 PHE A CA 1
ATOM 739 C C . PHE A 1 91 ? -8.379 3.543 9.588 1.00 89.44 91 PHE A C 1
ATOM 741 O O . PHE A 1 91 ? -7.344 3.482 10.261 1.00 89.44 91 PHE A O 1
ATOM 748 N N . LYS A 1 92 ? -8.936 4.713 9.268 1.00 87.88 92 LYS A N 1
ATOM 749 C CA . LYS A 1 92 ? -8.390 5.998 9.693 1.00 87.88 92 LYS A CA 1
ATOM 750 C C . LYS A 1 92 ? -8.501 6.158 11.209 1.00 87.88 92 LYS A C 1
ATOM 752 O O . LYS A 1 92 ? -9.561 6.007 11.803 1.00 87.88 92 LYS A O 1
ATOM 757 N N . LEU A 1 93 ? -7.394 6.525 11.845 1.00 84.94 93 LEU A N 1
ATOM 758 C CA . LEU A 1 93 ? -7.377 6.905 13.256 1.00 84.94 93 LEU A CA 1
ATOM 759 C C . LEU A 1 93 ? -7.400 8.433 13.350 1.00 84.94 93 LEU A C 1
ATOM 761 O O . LEU A 1 93 ? -6.443 9.085 12.938 1.00 84.94 93 LEU A O 1
ATOM 765 N N . GLU A 1 94 ? -8.481 9.000 13.893 1.00 85.06 94 GLU A N 1
ATOM 766 C CA . GLU A 1 94 ? -8.673 10.460 13.994 1.00 85.06 94 GLU A CA 1
ATOM 767 C C . GLU A 1 94 ? -7.615 11.152 14.867 1.00 85.06 94 GLU A C 1
ATOM 769 O O . GLU A 1 94 ? -7.257 12.306 14.635 1.00 85.06 94 GLU A O 1
ATOM 774 N N . ARG A 1 95 ? -7.064 10.435 15.852 1.00 86.75 95 ARG A N 1
ATOM 775 C CA . ARG A 1 95 ? -5.928 10.889 16.656 1.00 86.75 95 ARG A CA 1
ATOM 776 C C . ARG A 1 95 ? -4.898 9.785 16.834 1.00 86.75 95 ARG A C 1
ATOM 778 O O . ARG A 1 95 ? -5.231 8.608 16.959 1.00 86.75 95 ARG A O 1
ATOM 785 N N . SER A 1 96 ? -3.629 10.185 16.878 1.00 85.44 96 SER A N 1
ATOM 786 C CA . SER A 1 96 ? -2.512 9.316 17.247 1.00 85.44 96 SER A CA 1
ATOM 787 C C . SER A 1 96 ? -1.380 10.126 17.889 1.00 85.44 96 SER A C 1
ATOM 789 O O . SER A 1 96 ? -1.243 11.316 17.590 1.00 85.44 96 SER A O 1
ATOM 791 N N . PRO A 1 97 ? -0.547 9.511 18.748 1.00 85.00 97 PRO A N 1
ATOM 792 C CA . PRO A 1 97 ? 0.588 10.197 19.354 1.00 85.00 97 PRO A CA 1
ATOM 793 C C . PRO A 1 97 ? 1.597 10.685 18.313 1.00 85.00 97 PRO A C 1
ATOM 795 O O . PRO A 1 97 ? 1.819 10.043 17.280 1.00 85.00 97 PRO A O 1
ATOM 798 N N . ARG A 1 98 ? 2.297 11.782 18.629 1.00 74.75 98 ARG A N 1
ATOM 799 C CA . ARG A 1 98 ? 3.472 12.210 17.853 1.00 74.75 98 ARG A CA 1
ATOM 800 C C . ARG A 1 98 ? 4.500 11.068 17.805 1.00 74.75 98 ARG A C 1
ATOM 802 O O . ARG A 1 98 ? 4.758 10.423 18.814 1.00 74.75 98 ARG A O 1
ATOM 809 N N . ASN A 1 99 ? 5.107 10.846 16.636 1.00 66.81 99 ASN A N 1
ATOM 810 C CA . ASN A 1 99 ? 6.087 9.778 16.368 1.00 66.81 99 ASN A CA 1
ATOM 811 C C . ASN A 1 99 ? 5.538 8.335 16.412 1.00 66.81 99 ASN A C 1
ATOM 813 O O . ASN A 1 99 ? 6.262 7.397 16.754 1.00 66.81 99 ASN A O 1
ATOM 817 N N . SER A 1 100 ? 4.299 8.116 15.961 1.00 66.50 100 SER A N 1
ATOM 818 C CA . SER A 1 100 ? 3.705 6.778 15.763 1.00 66.50 100 SER A CA 1
ATOM 819 C C . SER A 1 100 ? 4.499 5.844 14.821 1.00 66.50 100 SER A C 1
ATOM 821 O O . SER A 1 100 ? 4.243 4.639 14.779 1.00 66.50 100 SER A O 1
ATOM 823 N N . PHE A 1 101 ? 5.520 6.357 14.123 1.00 69.94 101 PHE A N 1
ATOM 824 C CA . PHE A 1 101 ? 6.443 5.606 13.262 1.00 69.94 101 PHE A CA 1
ATOM 825 C C . PHE A 1 101 ? 7.547 4.829 14.003 1.00 69.94 101 PHE A C 1
ATOM 827 O O . PHE A 1 101 ? 8.408 4.241 13.350 1.00 69.94 101 PHE A O 1
ATOM 834 N N . GLY A 1 102 ? 7.529 4.773 15.341 1.00 76.62 102 GLY A N 1
ATOM 835 C CA . GLY A 1 102 ? 8.511 4.020 16.141 1.00 76.62 102 GLY A CA 1
ATOM 836 C C . GLY A 1 102 ? 8.651 2.536 15.764 1.00 76.62 102 GLY A C 1
ATOM 837 O O . GLY A 1 102 ? 9.711 1.948 15.974 1.00 76.62 102 GLY A O 1
ATOM 838 N N . TRP A 1 103 ? 7.636 1.949 15.117 1.00 80.19 103 TRP A N 1
ATOM 839 C CA . TRP A 1 103 ? 7.690 0.584 14.581 1.00 80.19 103 TRP A CA 1
ATOM 840 C C . TRP A 1 103 ? 8.826 0.378 13.566 1.00 80.19 103 TRP A C 1
ATOM 842 O O . TRP A 1 103 ? 9.408 -0.702 13.526 1.00 80.19 103 TRP A O 1
ATOM 852 N N . ARG A 1 104 ? 9.211 1.417 12.807 1.00 85.19 104 ARG A N 1
ATOM 853 C CA . ARG A 1 104 ? 10.343 1.367 11.860 1.00 85.19 104 ARG A CA 1
ATOM 854 C C . ARG A 1 104 ? 11.692 1.180 12.553 1.00 85.19 104 ARG A C 1
ATOM 856 O O . ARG A 1 104 ? 12.646 0.732 11.930 1.00 85.19 104 ARG A O 1
ATOM 863 N N . HIS A 1 105 ? 11.761 1.515 13.837 1.00 86.25 105 HIS A N 1
ATOM 864 C CA . HIS A 1 105 ? 12.945 1.359 14.679 1.00 86.25 105 HIS A CA 1
ATOM 865 C C . HIS A 1 105 ? 12.828 0.161 15.634 1.00 86.25 105 HIS A C 1
ATOM 867 O O . HIS A 1 105 ? 13.672 -0.009 16.510 1.00 86.25 105 HIS A O 1
ATOM 873 N N . GLY A 1 106 ? 11.779 -0.661 15.497 1.00 85.94 106 GLY A N 1
ATOM 874 C CA . GLY A 1 106 ? 11.516 -1.792 16.390 1.00 85.94 106 GLY A CA 1
ATOM 875 C C . GLY A 1 106 ? 11.064 -1.385 17.796 1.00 85.94 106 GLY A C 1
ATOM 876 O O . GLY A 1 106 ? 11.066 -2.213 18.707 1.00 85.94 106 GLY A O 1
ATOM 877 N N . TYR A 1 107 ? 10.678 -0.123 18.003 1.00 85.81 107 TYR A N 1
ATOM 878 C CA . TYR A 1 107 ? 10.186 0.327 19.298 1.00 85.81 107 TYR A CA 1
ATOM 879 C C . TYR A 1 107 ? 8.789 -0.217 19.565 1.00 85.81 107 TYR A C 1
ATOM 881 O O . TYR A 1 107 ? 7.918 -0.236 18.689 1.00 85.81 107 TYR A O 1
ATOM 889 N N . ARG A 1 108 ? 8.570 -0.644 20.812 1.00 84.38 108 ARG A N 1
ATOM 890 C CA . ARG A 1 108 ? 7.237 -1.025 21.273 1.00 84.38 108 ARG A CA 1
ATOM 891 C C . ARG A 1 108 ? 6.322 0.195 21.273 1.00 84.38 108 ARG A C 1
ATOM 893 O O . ARG A 1 108 ? 6.758 1.318 21.513 1.00 84.38 108 ARG A O 1
ATOM 900 N N . ARG A 1 109 ? 5.040 -0.052 21.013 1.00 86.56 109 ARG A N 1
ATOM 901 C CA . ARG A 1 109 ? 4.008 0.983 21.044 1.00 86.56 109 ARG A CA 1
ATOM 902 C C . ARG A 1 109 ? 3.797 1.468 22.483 1.00 86.56 109 ARG A C 1
ATOM 904 O O . ARG A 1 109 ? 3.593 0.653 23.378 1.00 86.56 109 ARG A O 1
ATOM 911 N N . ASP A 1 110 ? 3.827 2.783 22.682 1.00 90.56 110 ASP A N 1
ATOM 912 C CA . ASP A 1 110 ? 3.525 3.416 23.970 1.00 90.56 110 ASP A CA 1
ATOM 913 C C . ASP A 1 110 ? 2.008 3.560 24.148 1.00 90.56 110 ASP A C 1
ATOM 915 O O . ASP A 1 110 ? 1.396 4.526 23.692 1.00 90.56 110 ASP A O 1
ATOM 919 N N . PHE A 1 111 ? 1.387 2.573 24.789 1.00 91.62 111 PHE A N 1
ATOM 920 C CA . PHE A 1 111 ? -0.062 2.555 24.981 1.00 91.62 111 PHE A CA 1
ATOM 921 C C . PHE A 1 111 ? -0.576 3.664 25.906 1.00 91.62 111 PHE A C 1
ATOM 923 O O . PHE A 1 111 ? -1.722 4.074 25.750 1.00 91.62 111 PHE A O 1
ATOM 930 N N . THR A 1 112 ? 0.254 4.199 26.805 1.00 94.31 112 THR A N 1
ATOM 931 C CA . THR A 1 112 ? -0.128 5.327 27.667 1.00 94.31 112 THR A CA 1
ATOM 932 C C . THR A 1 112 ? -0.303 6.595 26.839 1.00 94.31 112 THR A C 1
ATOM 934 O O . THR A 1 112 ? -1.295 7.306 26.991 1.00 94.31 112 THR A O 1
ATOM 937 N N . ALA A 1 113 ? 0.623 6.856 25.911 1.00 92.81 113 ALA A N 1
ATOM 938 C CA . ALA A 1 113 ? 0.496 7.976 24.983 1.00 92.81 113 ALA A CA 1
ATOM 939 C C . ALA A 1 113 ? -0.732 7.821 24.069 1.00 92.81 113 ALA A C 1
ATOM 941 O O . ALA A 1 113 ? -1.456 8.787 23.837 1.00 92.81 113 ALA A O 1
ATOM 942 N N . TRP A 1 114 ? -0.993 6.604 23.577 1.00 92.12 114 TRP A N 1
ATOM 943 C CA . TRP A 1 114 ? -2.174 6.318 22.755 1.00 92.12 114 TRP A CA 1
ATOM 944 C C . TRP A 1 114 ? -3.489 6.525 23.512 1.00 92.12 114 TRP A C 1
ATOM 946 O O . TRP A 1 114 ? -4.378 7.185 22.981 1.00 92.12 114 TRP A O 1
ATOM 956 N N . GLU A 1 115 ? -3.612 6.022 24.743 1.00 94.88 115 GLU A N 1
ATOM 957 C CA . GLU A 1 115 ? -4.784 6.278 25.589 1.00 94.88 115 GLU A CA 1
ATOM 958 C C . GLU A 1 115 ? -5.015 7.787 25.766 1.00 94.88 115 GLU A C 1
ATOM 960 O O . GLU A 1 115 ? -6.137 8.265 25.590 1.00 94.88 115 GLU A O 1
ATOM 965 N N . GLY A 1 116 ? -3.952 8.547 26.050 1.00 94.56 116 GLY A N 1
ATOM 966 C CA . GLY A 1 116 ? -4.031 9.996 26.233 1.00 94.56 116 GLY A CA 1
ATOM 967 C C . GLY A 1 116 ? -4.565 10.751 25.013 1.00 94.56 116 GLY A C 1
ATOM 968 O O . GLY A 1 116 ? -5.267 11.746 25.180 1.00 94.56 116 GLY A O 1
ATOM 969 N N . GLU A 1 117 ? -4.270 10.289 23.797 1.00 94.00 117 GLU A N 1
ATOM 970 C CA . GLU A 1 117 ? -4.795 10.879 22.558 1.00 94.00 117 GLU A CA 1
ATOM 971 C C . GLU A 1 117 ? -6.233 10.442 22.257 1.00 94.00 117 GLU A C 1
ATOM 973 O O . GLU A 1 117 ? -7.056 11.263 21.854 1.00 94.00 117 GLU A O 1
ATOM 978 N N . LEU A 1 118 ? -6.561 9.167 22.475 1.00 92.88 118 LEU A N 1
ATOM 979 C CA . LEU A 1 118 ? -7.897 8.627 22.200 1.00 92.88 118 LEU A CA 1
ATOM 980 C C . LEU A 1 118 ? -8.965 9.218 23.127 1.00 92.88 118 LEU A C 1
ATOM 982 O O . LEU A 1 118 ? -10.081 9.483 22.690 1.00 92.88 118 LEU A O 1
ATOM 986 N N . LEU A 1 119 ? -8.622 9.487 24.389 1.00 94.06 119 LEU A N 1
ATOM 987 C CA . LEU A 1 119 ? -9.535 10.119 25.348 1.00 94.06 119 LEU A CA 1
ATOM 988 C C . LEU A 1 119 ? -9.806 11.608 25.054 1.00 94.06 119 LEU A C 1
ATOM 990 O O . LEU A 1 119 ? -10.670 12.199 25.694 1.00 94.06 119 LEU A O 1
ATOM 994 N N . GLN A 1 120 ? -9.092 12.215 24.100 1.00 93.88 120 GLN A N 1
ATOM 995 C CA . GLN A 1 120 ? -9.315 13.594 23.641 1.00 93.88 120 GLN A CA 1
ATOM 996 C C . GLN A 1 120 ? -10.153 13.683 22.353 1.00 93.88 120 GLN A C 1
ATOM 998 O O . GLN A 1 120 ? -10.265 14.765 21.771 1.00 93.88 120 GLN A O 1
ATOM 1003 N N . LEU A 1 121 ? -10.682 12.562 21.860 1.00 91.62 121 LEU A N 1
ATOM 1004 C CA . LEU A 1 121 ? -11.642 12.562 20.757 1.00 91.62 121 LEU A CA 1
ATOM 1005 C C . LEU A 1 121 ? -12.967 13.197 21.197 1.00 91.62 121 LEU A C 1
ATOM 1007 O O . LEU A 1 121 ? -13.315 13.150 22.374 1.00 91.62 121 LEU A O 1
ATOM 1011 N N . ASP A 1 122 ? -13.732 13.730 20.240 1.00 90.62 122 ASP A N 1
ATOM 1012 C CA . ASP A 1 122 ? -15.063 14.296 20.513 1.00 90.62 122 ASP A CA 1
ATOM 1013 C C . ASP A 1 122 ? -16.023 13.247 21.100 1.00 90.62 122 ASP A C 1
ATOM 1015 O O . ASP A 1 122 ? -16.867 13.560 21.938 1.00 90.62 122 ASP A O 1
ATOM 1019 N N . ASN A 1 123 ? -15.860 11.986 20.685 1.00 89.38 123 ASN A N 1
ATOM 1020 C CA . ASN A 1 123 ? -16.531 10.826 21.260 1.00 89.38 123 ASN A CA 1
ATOM 1021 C C . ASN A 1 123 ? -15.476 9.798 21.714 1.00 89.38 123 ASN A C 1
ATOM 1023 O O . ASN A 1 123 ? -15.086 8.935 20.920 1.00 89.38 123 ASN A O 1
ATOM 1027 N N . PRO A 1 124 ? -14.942 9.923 22.941 1.00 91.88 124 PRO A N 1
ATOM 1028 C CA . PRO A 1 124 ? -13.854 9.078 23.408 1.00 91.88 124 PRO A CA 1
ATOM 1029 C C . PRO A 1 124 ? -14.336 7.651 23.724 1.00 91.88 124 PRO A C 1
ATOM 1031 O O . PRO A 1 124 ? -15.484 7.457 24.135 1.00 91.88 124 PRO A O 1
ATOM 1034 N N . PRO A 1 125 ? -13.463 6.637 23.584 1.00 92.31 125 PRO A N 1
ATOM 1035 C CA . PRO A 1 125 ? -13.773 5.271 23.997 1.00 92.31 125 PRO A CA 1
ATOM 1036 C C . PRO A 1 125 ? -13.969 5.185 25.517 1.00 92.31 125 PRO A C 1
ATOM 1038 O O . PRO A 1 125 ? -13.447 6.002 26.281 1.00 92.31 125 PRO A O 1
ATOM 1041 N N . ALA A 1 126 ? -14.674 4.147 25.974 1.00 94.50 126 ALA A N 1
ATOM 1042 C CA . ALA A 1 126 ? -14.738 3.843 27.398 1.00 94.50 126 ALA A CA 1
ATOM 1043 C C . ALA A 1 126 ? -13.328 3.543 27.931 1.00 94.50 126 ALA A C 1
ATOM 1045 O O . ALA A 1 126 ? -12.596 2.728 27.367 1.00 94.50 126 ALA A O 1
ATOM 1046 N N . LYS A 1 127 ? -12.947 4.207 29.026 1.00 95.56 127 LYS A N 1
ATOM 1047 C CA . LYS A 1 127 ? -11.644 3.988 29.651 1.00 95.56 127 LYS A CA 1
ATOM 1048 C C . LYS A 1 127 ? -11.602 2.608 30.312 1.00 95.56 127 LYS A C 1
ATOM 1050 O O . LYS A 1 127 ? -12.431 2.310 31.172 1.00 95.56 127 LYS A O 1
ATOM 1055 N N . GLY A 1 128 ? -10.632 1.790 29.919 1.00 94.00 128 GLY A N 1
ATOM 1056 C CA . GLY A 1 128 ? -10.395 0.467 30.483 1.00 94.00 128 GLY A CA 1
ATOM 1057 C C . GLY A 1 128 ? -9.568 0.492 31.774 1.00 94.00 128 GLY A C 1
ATOM 1058 O O . GLY A 1 128 ? -9.183 1.549 32.277 1.00 94.00 128 GLY A O 1
ATOM 1059 N N . ALA A 1 129 ? -9.291 -0.694 32.326 1.00 95.75 129 ALA A N 1
ATOM 1060 C CA . ALA A 1 129 ? -8.474 -0.837 33.536 1.00 95.75 129 ALA A CA 1
ATOM 1061 C C . ALA A 1 129 ? -6.992 -0.512 33.279 1.00 95.75 129 ALA A C 1
ATOM 1063 O O . ALA A 1 129 ? -6.291 -0.031 34.172 1.00 95.75 129 ALA A O 1
ATOM 1064 N N . THR A 1 130 ? -6.525 -0.756 32.056 1.00 97.12 130 THR A N 1
ATOM 1065 C CA . THR A 1 130 ? -5.185 -0.414 31.578 1.00 97.12 130 THR A CA 1
ATOM 1066 C C . THR A 1 130 ? -5.253 0.416 30.288 1.00 97.12 130 THR A C 1
ATOM 1068 O O . THR A 1 130 ? -6.250 0.339 29.565 1.00 97.12 130 THR A O 1
ATOM 1071 N N . PRO A 1 131 ? -4.182 1.151 29.920 1.00 95.44 131 PRO A N 1
ATOM 1072 C CA . PRO A 1 131 ? -4.138 1.878 28.648 1.00 95.44 131 PRO A CA 1
ATOM 1073 C C . PRO A 1 131 ? -4.343 0.988 27.416 1.00 95.44 131 PRO A C 1
ATOM 1075 O O . PRO A 1 131 ? -4.883 1.430 26.405 1.00 95.44 131 PRO A O 1
ATOM 1078 N N . VAL A 1 132 ? -3.932 -0.283 27.499 1.00 94.88 132 VAL A N 1
ATOM 1079 C CA . VAL A 1 132 ? -4.135 -1.269 26.429 1.00 94.88 132 VAL A CA 1
ATOM 1080 C C . VAL A 1 132 ? -5.619 -1.569 26.246 1.00 94.88 132 VAL A C 1
ATOM 1082 O O . VAL A 1 132 ? -6.078 -1.621 25.110 1.00 94.88 132 VAL A O 1
ATOM 1085 N N . ASP A 1 133 ? -6.368 -1.709 27.340 1.00 96.12 133 ASP A N 1
ATOM 1086 C CA . ASP A 1 133 ? -7.807 -1.976 27.292 1.00 96.12 133 ASP A CA 1
ATOM 1087 C C . ASP A 1 133 ? -8.557 -0.807 26.642 1.00 96.12 133 ASP A C 1
ATOM 1089 O O . ASP A 1 133 ? -9.396 -1.024 25.773 1.00 96.12 133 ASP A O 1
ATOM 1093 N N . THR A 1 134 ? -8.203 0.440 26.981 1.00 95.06 134 THR A N 1
ATOM 1094 C CA . THR A 1 134 ? -8.792 1.633 26.345 1.00 95.06 134 THR A CA 1
ATOM 1095 C C . THR A 1 134 ? -8.510 1.673 24.841 1.00 95.06 134 THR A C 1
ATOM 1097 O O . THR A 1 134 ? -9.398 1.970 24.041 1.00 95.06 134 THR A O 1
ATOM 1100 N N . VAL A 1 135 ? -7.277 1.351 24.431 1.00 93.00 135 VAL A N 1
ATOM 1101 C CA . VAL A 1 135 ? -6.907 1.271 23.008 1.00 93.00 135 VAL A CA 1
ATOM 1102 C C . VAL A 1 135 ? -7.657 0.140 22.308 1.00 93.00 135 VAL A C 1
ATOM 1104 O O . VAL A 1 135 ? -8.079 0.318 21.169 1.00 93.00 135 VAL A O 1
ATOM 1107 N N . LEU A 1 136 ? -7.848 -1.005 22.965 1.00 94.19 136 LEU A N 1
ATOM 1108 C CA . LEU A 1 136 ? -8.592 -2.126 22.402 1.00 94.19 136 LEU A CA 1
ATOM 1109 C C . LEU A 1 136 ? -10.054 -1.745 22.152 1.00 94.19 136 LEU A C 1
ATOM 1111 O O . LEU A 1 136 ? -10.520 -1.933 21.033 1.00 94.19 136 LEU A O 1
ATOM 1115 N N . VAL A 1 137 ? -10.720 -1.123 23.132 1.00 94.12 137 VAL A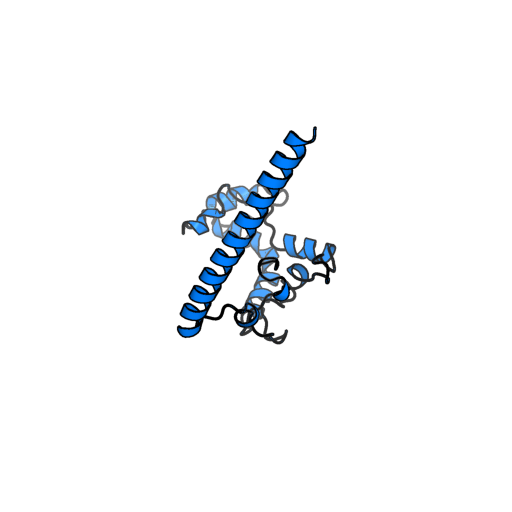 N 1
ATOM 1116 C CA . VAL A 1 137 ? -12.094 -0.603 22.993 1.00 94.12 137 VAL A CA 1
ATOM 1117 C C . VAL A 1 137 ? -12.194 0.378 21.823 1.00 94.12 137 VAL A C 1
ATOM 1119 O O . VAL A 1 137 ? -13.126 0.310 21.029 1.00 94.12 137 VAL A O 1
ATOM 1122 N N . ALA A 1 138 ? -11.206 1.260 21.651 1.00 92.19 138 ALA A N 1
ATOM 1123 C CA . ALA A 1 138 ? -11.184 2.192 20.523 1.00 92.19 138 ALA A CA 1
ATOM 1124 C C . ALA A 1 138 ? -11.091 1.501 19.150 1.00 92.19 138 ALA A C 1
ATOM 1126 O O . ALA A 1 138 ? -11.540 2.060 18.151 1.00 92.19 138 ALA A O 1
ATOM 1127 N N . LEU A 1 139 ? -10.495 0.307 19.089 1.00 92.38 139 LEU A N 1
ATOM 1128 C CA . LEU A 1 139 ? -10.333 -0.471 17.861 1.00 92.38 139 LEU A CA 1
ATOM 1129 C C . LEU A 1 139 ? -11.494 -1.444 17.604 1.00 92.38 139 LEU A C 1
ATOM 1131 O O . LEU A 1 139 ? -11.555 -2.023 16.518 1.00 92.38 139 LEU A O 1
ATOM 1135 N N . GLU A 1 140 ? -12.422 -1.618 18.551 1.00 92.31 140 GLU A N 1
ATOM 1136 C CA . GLU A 1 140 ? -13.571 -2.526 18.407 1.00 92.31 140 GLU A CA 1
ATOM 1137 C C . GLU A 1 140 ? -14.461 -2.166 17.212 1.00 92.31 140 GLU A C 1
ATOM 1139 O O . GLU A 1 140 ? -15.024 -3.060 16.579 1.00 92.31 140 GLU A O 1
ATOM 1144 N N . SER A 1 141 ? -14.529 -0.886 16.832 1.00 89.56 141 SER A N 1
ATOM 1145 C CA . SER A 1 141 ? -15.250 -0.434 15.633 1.00 89.56 141 SER A CA 1
ATOM 1146 C C . SER A 1 141 ? -14.753 -1.106 14.347 1.00 89.56 141 SER A C 1
ATOM 1148 O O . SER A 1 141 ? -15.536 -1.319 13.422 1.00 89.56 141 SER A O 1
ATOM 1150 N N . TYR A 1 142 ? -13.479 -1.507 14.301 1.00 92.44 142 TYR A N 1
ATOM 1151 C CA . TYR A 1 142 ? -12.858 -2.181 13.159 1.00 92.44 142 TYR A CA 1
ATOM 1152 C C . TYR A 1 142 ? -12.903 -3.709 13.258 1.00 92.44 142 TYR A C 1
ATOM 1154 O O . TYR A 1 142 ? -12.431 -4.391 12.347 1.00 92.44 142 TYR A O 1
ATOM 1162 N N . ALA A 1 143 ? -13.450 -4.281 14.336 1.00 93.56 143 ALA A N 1
ATOM 1163 C CA . ALA A 1 143 ? -13.364 -5.717 14.606 1.00 93.56 143 ALA A CA 1
ATOM 1164 C C . ALA A 1 143 ? -13.979 -6.575 13.488 1.00 93.56 143 ALA A C 1
ATOM 1166 O O . ALA A 1 143 ? -13.399 -7.591 13.104 1.00 93.56 143 ALA A O 1
ATOM 1167 N N . ALA A 1 144 ? -15.115 -6.154 12.922 1.00 93.88 144 ALA A N 1
ATOM 1168 C CA . ALA A 1 144 ? -15.765 -6.870 11.822 1.00 93.88 144 ALA A CA 1
ATOM 1169 C C . ALA A 1 144 ? -14.897 -6.896 10.550 1.00 93.88 144 ALA A C 1
ATOM 1171 O O . ALA A 1 144 ? -14.756 -7.939 9.908 1.00 93.88 144 ALA A O 1
ATOM 1172 N N . ASP A 1 145 ? -14.263 -5.770 10.218 1.00 93.31 145 ASP A N 1
ATOM 1173 C CA . ASP A 1 145 ? -13.365 -5.675 9.067 1.00 93.31 145 ASP A CA 1
ATOM 1174 C C . ASP A 1 145 ? -12.066 -6.453 9.292 1.00 93.31 145 ASP A C 1
ATOM 1176 O O . ASP A 1 145 ? -11.610 -7.165 8.398 1.00 93.31 145 ASP A O 1
ATOM 1180 N N . MET A 1 146 ? -11.507 -6.402 10.504 1.00 91.94 146 MET A N 1
ATOM 1181 C CA . MET A 1 146 ? -10.351 -7.215 10.885 1.00 91.94 146 MET A CA 1
ATOM 1182 C C . MET A 1 146 ? -10.657 -8.714 10.817 1.00 91.94 146 MET A C 1
ATOM 1184 O O . MET A 1 146 ? -9.822 -9.482 10.347 1.00 91.94 146 MET A O 1
ATOM 1188 N N . ALA A 1 147 ? -11.854 -9.146 11.225 1.00 93.25 147 ALA A N 1
ATOM 1189 C CA . ALA A 1 147 ? -12.276 -10.541 11.103 1.00 93.25 147 ALA A CA 1
ATOM 1190 C C . ALA A 1 147 ? -12.378 -10.980 9.634 1.00 93.25 147 ALA A C 1
ATOM 1192 O O . ALA A 1 147 ? -11.962 -12.088 9.285 1.00 93.25 147 ALA A O 1
ATOM 1193 N N . LYS A 1 148 ? -12.877 -10.098 8.760 1.00 91.75 148 LYS A N 1
ATOM 1194 C CA . LYS A 1 148 ? -12.910 -10.338 7.315 1.00 91.75 148 LYS A CA 1
ATOM 1195 C C . LYS A 1 148 ? -11.503 -10.453 6.729 1.00 91.75 148 LYS A C 1
ATOM 1197 O O . LYS A 1 148 ? -11.229 -11.435 6.043 1.00 91.75 148 LYS A O 1
ATOM 1202 N N . LEU A 1 149 ? -10.601 -9.526 7.057 1.00 90.56 149 LEU A N 1
ATOM 1203 C CA . LEU A 1 149 ? -9.199 -9.601 6.633 1.00 90.56 149 LEU A CA 1
ATOM 1204 C C . LEU A 1 149 ? -8.523 -10.871 7.144 1.00 90.56 149 LEU A C 1
ATOM 1206 O O . LEU A 1 149 ? -7.861 -11.554 6.375 1.00 90.56 149 LEU A O 1
ATOM 1210 N N . ALA A 1 150 ? -8.729 -11.236 8.409 1.00 91.69 150 ALA A N 1
ATOM 1211 C CA . ALA A 1 150 ? -8.171 -12.459 8.979 1.00 91.69 150 ALA A CA 1
ATOM 1212 C C . ALA A 1 150 ? -8.658 -13.724 8.252 1.00 91.69 150 ALA A C 1
ATOM 1214 O O . ALA A 1 150 ? -7.932 -14.717 8.188 1.00 91.69 150 ALA A O 1
ATOM 1215 N N . ASN A 1 151 ? -9.873 -13.702 7.695 1.00 91.12 151 ASN A N 1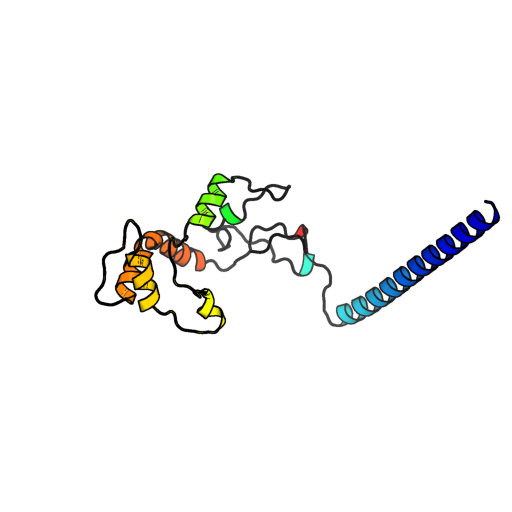
ATOM 1216 C CA . ASN A 1 151 ? -10.358 -14.775 6.837 1.00 91.12 151 ASN A CA 1
ATOM 1217 C C . ASN A 1 151 ? -9.726 -14.737 5.440 1.00 91.12 151 ASN A C 1
ATOM 1219 O O . ASN A 1 151 ? -9.266 -15.770 4.962 1.00 91.12 151 ASN A O 1
ATOM 1223 N N . ASP A 1 152 ? -9.667 -13.563 4.809 1.00 90.69 152 ASP A N 1
ATOM 1224 C CA . ASP A 1 152 ? -9.125 -13.401 3.456 1.00 90.69 152 ASP A CA 1
ATOM 1225 C C . ASP A 1 152 ? -7.606 -13.637 3.389 1.00 90.69 152 ASP A C 1
ATOM 1227 O O . ASP A 1 152 ? -7.121 -14.134 2.378 1.00 90.69 152 ASP A O 1
ATOM 1231 N N . VAL A 1 153 ? -6.850 -13.374 4.464 1.00 91.69 153 VAL A N 1
ATOM 1232 C CA . VAL A 1 153 ? -5.401 -13.667 4.564 1.00 91.69 153 VAL A CA 1
ATOM 1233 C C . VAL A 1 153 ? -5.095 -15.159 4.376 1.00 91.69 153 VAL A C 1
ATOM 1235 O O . VAL A 1 153 ? -3.967 -15.521 4.058 1.00 91.69 153 VAL A O 1
ATOM 1238 N N . ARG A 1 154 ? -6.082 -16.049 4.549 1.00 91.06 154 ARG A N 1
ATOM 1239 C CA . ARG A 1 154 ? -5.908 -17.494 4.325 1.00 91.06 154 ARG A CA 1
ATOM 1240 C C . ARG A 1 154 ? -5.785 -17.868 2.848 1.00 91.06 154 ARG A C 1
ATOM 1242 O O . ARG A 1 154 ? -5.444 -19.012 2.556 1.00 91.06 154 ARG A O 1
ATOM 1249 N N . ARG A 1 155 ? -6.096 -16.948 1.932 1.00 91.88 155 ARG A N 1
ATOM 1250 C CA . ARG A 1 155 ? -5.937 -17.164 0.494 1.00 91.88 155 ARG A CA 1
ATOM 1251 C C . ARG A 1 155 ? -4.447 -17.351 0.154 1.00 91.88 155 ARG A C 1
ATOM 1253 O O . ARG A 1 155 ? -3.607 -16.659 0.727 1.00 91.88 155 ARG A O 1
ATOM 1260 N N . PRO A 1 156 ? -4.097 -18.289 -0.743 1.00 93.06 156 PRO A N 1
ATOM 1261 C CA . PRO A 1 156 ? -2.710 -18.716 -0.953 1.00 93.06 156 PRO A CA 1
ATOM 1262 C C . PRO A 1 156 ? -1.825 -17.671 -1.646 1.00 93.06 156 PRO A C 1
ATOM 1264 O O . PRO A 1 156 ? -0.597 -17.776 -1.595 1.00 93.06 156 PRO A O 1
ATOM 1267 N N . HIS A 1 157 ? -2.420 -16.672 -2.298 1.00 93.31 157 HIS A N 1
ATOM 1268 C CA . HIS A 1 157 ? -1.710 -15.729 -3.151 1.00 93.31 157 HIS A CA 1
ATOM 1269 C C . HIS A 1 157 ? -2.082 -14.276 -2.834 1.00 93.31 157 HIS A C 1
ATOM 1271 O O . HIS A 1 157 ? -3.143 -13.985 -2.289 1.00 93.31 157 HIS A O 1
ATOM 1277 N N . SER A 1 158 ? -1.195 -13.343 -3.188 1.00 90.94 158 SER A N 1
ATOM 1278 C CA . SER A 1 158 ? -1.415 -11.902 -3.028 1.00 90.94 158 SER A CA 1
ATOM 127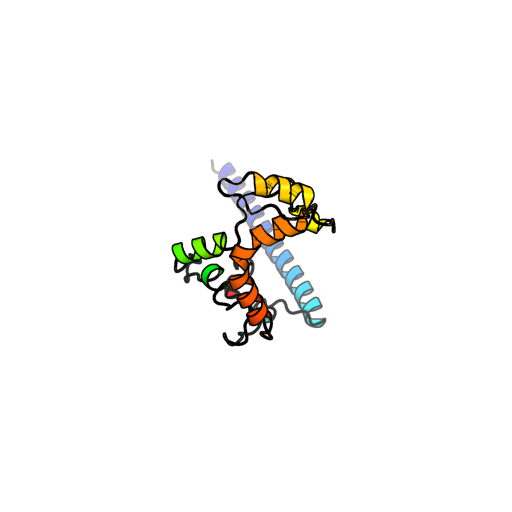9 C C . SER A 1 158 ? -0.785 -11.157 -4.200 1.00 90.94 158 SER A C 1
ATOM 1281 O O . SER A 1 158 ? 0.417 -10.886 -4.196 1.00 90.94 158 SER A O 1
ATOM 1283 N N . ARG A 1 159 ? -1.596 -10.830 -5.206 1.00 89.94 159 ARG A N 1
ATOM 1284 C CA . ARG A 1 159 ? -1.188 -10.052 -6.379 1.00 89.94 159 ARG A CA 1
ATOM 1285 C C . ARG A 1 159 ? -2.077 -8.824 -6.501 1.00 89.94 159 ARG A C 1
ATOM 1287 O O . ARG A 1 159 ? -3.269 -8.961 -6.744 1.00 89.94 159 ARG A O 1
ATOM 1294 N N . PHE A 1 160 ? -1.496 -7.642 -6.351 1.00 87.44 160 PHE A N 1
ATOM 1295 C CA . PHE A 1 160 ? -2.236 -6.390 -6.477 1.00 87.44 160 PHE A CA 1
ATOM 1296 C C . PHE A 1 160 ? -2.755 -6.194 -7.901 1.00 87.44 160 PHE A C 1
ATOM 1298 O O . PHE A 1 160 ? -2.079 -6.552 -8.867 1.00 87.44 160 PHE A O 1
ATOM 1305 N N . ASP A 1 161 ? -3.953 -5.631 -8.019 1.00 83.38 161 ASP A N 1
ATOM 1306 C CA . ASP A 1 161 ? -4.575 -5.335 -9.307 1.00 83.38 161 ASP A CA 1
ATOM 1307 C C . ASP A 1 161 ? -4.024 -4.018 -9.866 1.00 83.38 161 ASP A C 1
ATOM 1309 O O . ASP A 1 161 ? -4.658 -2.970 -9.833 1.00 83.38 161 ASP A O 1
ATOM 1313 N N . VAL A 1 162 ? -2.755 -4.048 -10.269 1.00 84.25 162 VAL A N 1
ATOM 1314 C CA . VAL A 1 162 ? -2.035 -2.888 -10.801 1.00 84.25 162 VAL A CA 1
ATOM 1315 C C . VAL A 1 162 ? -1.642 -3.140 -12.249 1.00 84.25 162 VAL A C 1
ATOM 1317 O O . VAL A 1 162 ? -1.439 -4.280 -12.673 1.00 84.25 162 VAL A O 1
ATOM 1320 N N . ARG A 1 163 ? -1.489 -2.056 -13.008 1.00 84.00 163 ARG A N 1
ATOM 1321 C CA . ARG A 1 163 ? -1.073 -2.085 -14.414 1.00 84.00 163 ARG A CA 1
ATOM 1322 C C . ARG A 1 163 ? 0.423 -2.366 -14.534 1.00 84.00 163 ARG A C 1
ATOM 1324 O O . ARG A 1 163 ? 1.227 -1.461 -14.741 1.00 84.00 163 ARG A O 1
ATOM 1331 N N . TYR A 1 164 ? 0.813 -3.625 -14.346 1.00 85.25 164 TYR A N 1
ATOM 1332 C CA . TYR A 1 164 ? 2.212 -4.067 -14.402 1.00 85.25 164 TYR A CA 1
ATOM 1333 C C . TYR A 1 164 ? 2.894 -3.745 -15.743 1.00 85.25 164 TYR A C 1
ATOM 1335 O O . TYR A 1 164 ? 4.114 -3.576 -15.791 1.00 85.25 164 TYR A O 1
ATOM 1343 N N . GLU A 1 165 ? 2.124 -3.612 -16.825 1.00 83.94 165 GLU A N 1
ATOM 1344 C CA . GLU A 1 165 ? 2.601 -3.187 -18.141 1.00 83.94 165 GLU A CA 1
ATOM 1345 C C . GLU A 1 165 ? 3.127 -1.743 -18.172 1.00 83.94 165 GLU A C 1
ATOM 1347 O O . GLU A 1 165 ? 3.968 -1.423 -19.013 1.00 83.94 165 GLU A O 1
ATOM 1352 N N . ASP A 1 166 ? 2.718 -0.893 -17.223 1.00 84.19 166 ASP A N 1
ATOM 1353 C CA . ASP A 1 166 ? 3.241 0.471 -17.075 1.00 84.19 166 ASP A CA 1
ATOM 1354 C C . ASP A 1 166 ? 4.654 0.491 -16.452 1.00 84.19 166 ASP A C 1
ATOM 1356 O O . ASP A 1 166 ? 5.286 1.543 -16.335 1.00 84.19 166 ASP A O 1
ATOM 1360 N N . SER A 1 167 ? 5.213 -0.674 -16.108 1.00 82.69 167 SER A N 1
ATOM 1361 C CA . SER A 1 167 ? 6.600 -0.835 -15.678 1.00 82.69 167 SER A CA 1
ATOM 1362 C C . SER A 1 167 ? 6.949 0.029 -14.459 1.00 82.69 167 SER A C 1
ATOM 1364 O O . SER A 1 167 ? 6.248 0.002 -13.452 1.00 82.69 167 SER A O 1
ATOM 1366 N N . PHE A 1 168 ? 8.020 0.819 -14.525 1.00 81.06 168 PHE A N 1
ATOM 1367 C CA . PHE A 1 168 ? 8.433 1.753 -13.478 1.00 81.06 168 PHE A CA 1
ATOM 1368 C C . PHE A 1 168 ? 7.401 2.855 -13.193 1.00 81.06 168 PHE A C 1
ATOM 1370 O O . PHE A 1 168 ? 7.556 3.573 -12.208 1.00 81.06 168 PHE A O 1
ATOM 1377 N N . ALA A 1 169 ? 6.381 3.011 -14.043 1.00 82.06 169 ALA A N 1
ATOM 1378 C CA . ALA A 1 169 ? 5.264 3.923 -13.826 1.00 82.06 169 ALA A CA 1
ATOM 1379 C C . ALA A 1 169 ? 4.028 3.239 -13.213 1.00 82.06 169 ALA A C 1
ATOM 1381 O O . ALA A 1 169 ? 3.052 3.932 -12.926 1.00 82.06 169 ALA A O 1
ATOM 1382 N N . ALA A 1 170 ? 4.054 1.920 -12.986 1.00 80.56 170 ALA A N 1
ATOM 1383 C CA . ALA A 1 170 ? 2.967 1.222 -12.312 1.00 80.56 170 ALA A CA 1
ATOM 1384 C C . ALA A 1 170 ? 2.773 1.769 -10.886 1.00 80.56 170 ALA A C 1
ATOM 1386 O O . ALA A 1 170 ? 3.733 1.972 -10.138 1.00 80.56 170 ALA A O 1
ATOM 1387 N N . LEU A 1 171 ? 1.515 1.993 -10.502 1.00 72.94 171 LEU A N 1
ATOM 1388 C CA . LEU A 1 171 ? 1.137 2.397 -9.149 1.00 72.94 171 LEU A CA 1
ATOM 1389 C C . LEU A 1 171 ? 1.401 1.241 -8.181 1.00 72.94 171 LEU A C 1
ATOM 1391 O O . LEU A 1 171 ? 0.630 0.289 -8.123 1.00 72.94 171 LEU A O 1
ATOM 1395 N N . LEU A 1 172 ? 2.510 1.313 -7.445 1.00 70.75 172 LEU A N 1
ATOM 1396 C CA . LEU A 1 172 ? 2.816 0.347 -6.393 1.00 70.75 172 LEU A CA 1
ATOM 1397 C C . LEU A 1 172 ? 2.014 0.671 -5.111 1.00 70.75 172 LEU A C 1
ATOM 1399 O O . LEU A 1 172 ? 1.817 1.856 -4.825 1.00 70.75 172 LEU A O 1
ATOM 1403 N N . PRO A 1 173 ? 1.563 -0.352 -4.358 1.00 65.38 173 PRO A N 1
ATOM 1404 C CA . PRO A 1 173 ? 0.898 -0.194 -3.059 1.00 65.38 173 PRO A CA 1
ATOM 1405 C C . PRO A 1 173 ? 1.740 0.523 -1.997 1.00 65.38 173 PRO A C 1
ATOM 1407 O O . PRO A 1 173 ? 2.984 0.357 -2.004 1.00 65.38 173 PRO A O 1
#

Secondary structure (DSSP, 8-state):
-HHHHHHHHHHHHHHHHHHHHHHHHHHHHHHHHHHHHHTTT----GGGTSPPP--TTTBGGGSTTTHHHH-B-TTS-BS-HHHHHHHHHTT--S---TTGGGGGGTPPP-HHHHHHHHTTSSSPPPP-SSHHHHHHHHHGGGHHHHHHHHHHTTSSB------GGGGGGS---

Sequence (173 aa):
MKRLFIAFFSVFGLITIAWQFENWRGRTKWETWKAEWEAKGEKFDLASVVPPEVPDDENFANSVLFKPLFDVDSSGKPSDQAALDVAKDRFKLERSPRNSFGWRHGYRRDFTAWEGELLQLDNPPAKGATPVDTVLVALESYAADMAKLANDVRRPHSRFDVRYEDSFAALLP